Protein AF-A0AAJ3TT24-F1 (afdb_monomer_lite)

pLDDT: mean 75.87, std 17.14, range [38.72, 98.44]

Organism: NCBI:txid220927

Structure (mmCIF, N/CA/C/O backbone):
data_AF-A0AAJ3TT24-F1
#
_entry.id   AF-A0AAJ3TT24-F1
#
loop_
_atom_site.group_PDB
_atom_site.id
_atom_site.type_symbol
_atom_site.label_atom_id
_atom_site.label_alt_id
_atom_site.label_comp_id
_atom_site.label_asym_id
_atom_site.label_entity_id
_atom_site.label_seq_id
_atom_site.pdbx_PDB_ins_code
_atom_site.Cartn_x
_atom_site.Cartn_y
_atom_site.Cartn_z
_atom_site.occupancy
_atom_site.B_iso_or_equiv
_atom_site.auth_seq_id
_atom_site.auth_comp_id
_atom_site.auth_asym_id
_atom_site.auth_atom_id
_atom_site.pdbx_PDB_model_num
ATOM 1 N N . MET A 1 1 ? 5.727 -6.189 -6.297 1.00 57.72 1 MET A N 1
ATOM 2 C CA . MET A 1 1 ? 7.022 -5.491 -6.092 1.00 57.72 1 MET A CA 1
ATOM 3 C C . MET A 1 1 ? 8.230 -6.391 -6.340 1.00 57.72 1 MET A C 1
ATOM 5 O O . MET A 1 1 ? 9.234 -5.878 -6.823 1.00 57.72 1 MET A O 1
ATOM 9 N N . GLN A 1 2 ? 8.151 -7.704 -6.067 1.00 58.81 2 GLN A N 1
ATOM 10 C CA . GLN A 1 2 ? 9.205 -8.654 -6.465 1.00 58.81 2 GLN A CA 1
ATOM 11 C C . GLN A 1 2 ? 9.523 -8.594 -7.970 1.00 58.81 2 GLN A C 1
ATOM 13 O O . GLN A 1 2 ? 10.692 -8.667 -8.323 1.00 58.81 2 GLN A O 1
ATOM 18 N N . ASP A 1 3 ? 8.531 -8.325 -8.825 1.00 73.94 3 ASP A N 1
ATOM 19 C CA . ASP A 1 3 ? 8.736 -8.236 -10.280 1.00 73.94 3 ASP A CA 1
ATOM 20 C C . ASP A 1 3 ? 9.673 -7.097 -10.722 1.00 73.94 3 ASP A C 1
ATOM 22 O O . ASP A 1 3 ? 10.490 -7.291 -11.617 1.00 73.94 3 ASP A O 1
ATOM 26 N N . ALA A 1 4 ? 9.610 -5.925 -10.079 1.00 82.25 4 ALA A N 1
ATOM 27 C CA . ALA A 1 4 ? 10.450 -4.769 -10.416 1.00 82.25 4 ALA A CA 1
ATOM 28 C C . ALA A 1 4 ? 11.926 -5.022 -10.080 1.00 82.25 4 ALA A C 1
ATOM 30 O O . ALA A 1 4 ? 12.811 -4.896 -10.928 1.00 82.25 4 ALA A O 1
ATOM 31 N N . ASN A 1 5 ? 12.156 -5.465 -8.843 1.00 83.88 5 ASN A N 1
ATOM 32 C CA . ASN A 1 5 ? 13.481 -5.782 -8.327 1.00 83.88 5 ASN A CA 1
ATOM 33 C C . ASN A 1 5 ? 14.116 -6.953 -9.082 1.00 83.88 5 ASN A C 1
ATOM 35 O O . ASN A 1 5 ? 15.303 -6.905 -9.403 1.00 83.88 5 ASN A O 1
ATOM 39 N N . ALA A 1 6 ? 13.325 -7.976 -9.422 1.00 83.62 6 ALA A N 1
ATOM 40 C CA . ALA A 1 6 ? 13.778 -9.090 -10.251 1.00 83.62 6 ALA A CA 1
ATOM 41 C C . ALA A 1 6 ? 14.118 -8.655 -11.689 1.00 83.62 6 ALA A C 1
ATOM 43 O O . ALA A 1 6 ? 15.049 -9.192 -12.284 1.00 83.62 6 ALA A O 1
ATOM 44 N N . ALA A 1 7 ? 13.422 -7.652 -12.236 1.00 84.62 7 ALA A N 1
ATOM 45 C CA . ALA A 1 7 ? 13.696 -7.087 -13.561 1.00 84.62 7 ALA A CA 1
ATOM 46 C C . ALA A 1 7 ? 14.908 -6.124 -13.603 1.00 84.62 7 ALA A C 1
ATOM 48 O O . ALA A 1 7 ? 15.277 -5.624 -14.678 1.00 84.62 7 ALA A O 1
ATOM 49 N N . GLY A 1 8 ? 15.551 -5.896 -12.453 1.00 90.25 8 GLY A N 1
ATOM 50 C CA . GLY A 1 8 ? 16.724 -5.036 -12.312 1.00 90.25 8 GLY A CA 1
ATOM 51 C C . GLY A 1 8 ? 16.393 -3.564 -12.081 1.00 90.25 8 GLY A C 1
ATOM 52 O O . GLY A 1 8 ? 17.237 -2.720 -12.364 1.00 90.25 8 GLY A O 1
ATOM 53 N N . PHE A 1 9 ? 15.190 -3.262 -11.593 1.00 92.25 9 PHE A N 1
ATOM 54 C CA . PHE A 1 9 ? 14.805 -1.916 -11.195 1.00 92.25 9 PHE A CA 1
ATOM 55 C C . PHE A 1 9 ? 14.727 -1.784 -9.675 1.00 92.25 9 PHE A C 1
ATOM 57 O O . PHE A 1 9 ? 14.212 -2.672 -8.997 1.00 92.25 9 PHE A O 1
ATOM 64 N N . ASP A 1 10 ? 15.190 -0.654 -9.158 1.00 91.38 10 ASP A N 1
ATOM 65 C CA . ASP A 1 10 ? 14.996 -0.243 -7.772 1.00 91.38 10 ASP A CA 1
ATOM 66 C C . ASP A 1 10 ? 13.740 0.628 -7.673 1.00 91.38 10 ASP A C 1
ATOM 68 O O . ASP A 1 10 ? 13.444 1.401 -8.583 1.00 91.38 10 ASP A O 1
ATOM 72 N N . VAL A 1 11 ? 12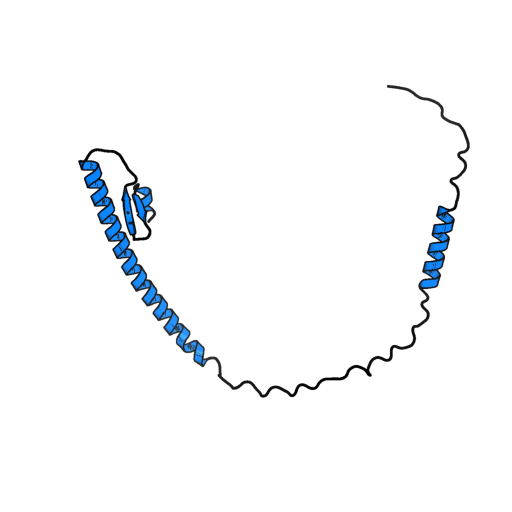.970 0.469 -6.597 1.00 91.12 11 VAL A N 1
ATOM 73 C CA . VAL A 1 11 ? 11.739 1.234 -6.351 1.00 91.12 11 VAL A CA 1
ATOM 74 C C . VAL A 1 11 ? 11.933 2.043 -5.081 1.00 91.12 11 VAL A C 1
ATOM 76 O O . VAL A 1 11 ? 12.293 1.466 -4.056 1.00 91.12 11 VAL A O 1
ATOM 79 N N . ASP A 1 12 ? 11.689 3.344 -5.160 1.00 90.56 12 ASP A N 1
ATOM 80 C CA . ASP A 1 12 ? 11.799 4.259 -4.027 1.00 90.56 12 ASP A CA 1
ATOM 81 C C . ASP A 1 12 ? 10.451 4.421 -3.302 1.00 90.56 12 ASP A C 1
ATOM 83 O O . ASP A 1 12 ? 9.396 3.967 -3.761 1.00 90.56 12 ASP A O 1
ATOM 87 N N . GLU A 1 13 ? 10.483 5.053 -2.137 1.00 87.56 13 GLU A N 1
ATOM 88 C CA . GLU A 1 13 ? 9.352 5.211 -1.216 1.00 87.56 13 GLU A CA 1
ATOM 89 C C . GLU A 1 13 ? 8.215 6.047 -1.817 1.00 87.56 13 GLU A C 1
ATOM 91 O O . GLU A 1 13 ? 7.039 5.834 -1.513 1.00 87.56 13 GLU A O 1
ATOM 96 N N . ASP A 1 14 ? 8.553 6.964 -2.723 1.00 86.88 14 ASP A N 1
ATOM 97 C CA . ASP A 1 14 ? 7.605 7.773 -3.492 1.00 86.88 14 ASP A CA 1
ATOM 98 C C . ASP A 1 14 ? 6.976 7.008 -4.681 1.00 86.88 14 ASP A C 1
ATOM 100 O O . ASP A 1 14 ? 6.162 7.553 -5.439 1.00 86.88 14 ASP A O 1
ATOM 104 N N . GLY A 1 15 ? 7.343 5.734 -4.855 1.00 85.44 15 GLY A N 1
ATOM 105 C CA . GLY A 1 15 ? 6.899 4.871 -5.943 1.00 85.44 15 GLY A CA 1
ATOM 106 C C . GLY A 1 15 ? 7.569 5.173 -7.283 1.00 85.44 15 GLY A C 1
ATOM 107 O O . GLY A 1 15 ? 7.062 4.735 -8.321 1.00 85.44 15 GLY A O 1
ATOM 108 N N . SER A 1 16 ? 8.661 5.943 -7.292 1.00 87.94 16 SER A N 1
ATOM 109 C CA . SER A 1 16 ? 9.524 6.074 -8.464 1.00 87.94 16 SER A CA 1
ATOM 110 C C . SER A 1 16 ? 10.344 4.802 -8.687 1.00 87.94 16 SER A C 1
ATOM 112 O O . SER A 1 16 ? 10.604 4.029 -7.765 1.00 87.94 16 SER A O 1
ATOM 114 N N . VAL A 1 17 ? 10.700 4.548 -9.947 1.00 90.94 17 VAL A N 1
ATOM 115 C CA . VAL A 1 17 ? 11.418 3.341 -10.362 1.00 90.94 17 VAL A CA 1
ATOM 116 C C . VAL A 1 17 ? 12.681 3.736 -11.121 1.00 90.94 17 VAL A C 1
ATOM 118 O O . VAL A 1 17 ? 12.616 4.473 -12.106 1.00 90.94 17 VAL A O 1
ATOM 121 N N . PHE A 1 18 ? 13.823 3.206 -10.695 1.00 88.62 18 PHE A N 1
ATOM 122 C CA . PHE A 1 18 ? 15.141 3.476 -11.264 1.00 88.62 18 PHE A CA 1
ATOM 123 C C . PHE A 1 18 ? 15.733 2.208 -11.880 1.00 88.62 18 PHE A C 1
ATOM 125 O O . PHE A 1 18 ? 15.669 1.138 -11.284 1.00 88.62 18 PHE A O 1
ATOM 132 N N . ASP A 1 19 ? 16.316 2.303 -13.079 1.00 89.12 19 ASP A N 1
ATOM 133 C CA . ASP A 1 19 ? 17.077 1.180 -13.649 1.00 89.12 19 ASP A CA 1
ATOM 134 C C . ASP A 1 19 ? 18.420 1.062 -12.926 1.00 89.12 19 ASP A C 1
ATOM 136 O O . ASP A 1 19 ? 19.191 2.022 -12.874 1.00 89.12 19 ASP A O 1
ATOM 140 N N . ARG A 1 20 ? 18.717 -0.128 -12.398 1.00 88.56 20 ARG A N 1
ATOM 141 C CA . ARG A 1 20 ? 20.002 -0.424 -11.754 1.00 88.56 20 ARG A CA 1
ATOM 142 C C . ARG A 1 20 ? 21.127 -0.588 -12.781 1.00 88.56 20 ARG A C 1
ATOM 144 O O . ARG A 1 20 ? 22.308 -0.544 -12.434 1.00 88.56 20 ARG A O 1
ATOM 151 N N . SER A 1 21 ? 20.790 -0.809 -14.053 1.00 83.38 21 SER A N 1
ATOM 152 C CA . SER A 1 21 ? 21.773 -0.927 -15.127 1.00 83.38 21 SER A CA 1
ATOM 153 C C . SER A 1 21 ? 22.371 0.432 -15.500 1.00 83.38 21 SER A C 1
ATOM 155 O O . SER A 1 21 ? 21.663 1.363 -15.871 1.00 83.38 21 SER A O 1
ATOM 157 N N . SER A 1 22 ? 23.702 0.534 -15.473 1.00 73.00 22 SER A N 1
ATOM 158 C CA . SER A 1 22 ? 24.450 1.737 -15.874 1.00 73.00 22 SER A CA 1
ATOM 159 C C . SER A 1 22 ? 25.036 1.664 -17.296 1.00 73.00 22 SER A C 1
ATOM 161 O O . SER A 1 22 ? 25.692 2.605 -17.748 1.00 73.00 22 SER A O 1
ATOM 163 N N . GLY A 1 23 ? 24.810 0.561 -18.021 1.00 79.81 23 GLY A N 1
ATOM 164 C CA . GLY A 1 23 ? 25.440 0.265 -19.314 1.00 79.81 23 GLY A CA 1
ATOM 165 C C . GLY A 1 23 ? 24.485 0.239 -20.514 1.00 79.81 23 GLY A C 1
ATOM 166 O O . GLY A 1 23 ? 23.298 0.530 -20.411 1.00 79.81 23 GLY A O 1
ATOM 167 N N . GLY A 1 24 ? 25.019 -0.133 -21.680 1.00 86.94 24 GLY A N 1
ATOM 168 C CA . GLY A 1 24 ? 24.242 -0.351 -22.906 1.00 86.94 24 GLY A CA 1
ATOM 169 C C . GLY A 1 24 ? 24.176 0.842 -23.865 1.00 86.94 24 GLY A C 1
ATOM 170 O O . GLY A 1 24 ? 24.648 1.948 -23.590 1.00 86.94 24 GLY A O 1
ATOM 171 N N . SER A 1 25 ? 23.601 0.585 -25.039 1.00 90.94 25 SER A N 1
ATOM 172 C CA . SER A 1 25 ? 23.378 1.586 -26.086 1.00 90.94 25 SER A CA 1
ATOM 173 C C . SER A 1 25 ? 22.305 2.607 -25.691 1.00 90.94 25 SER A C 1
ATOM 175 O O . SER A 1 25 ? 21.472 2.365 -24.815 1.00 90.94 25 SER A O 1
ATOM 177 N N . ALA A 1 26 ? 22.272 3.751 -26.383 1.00 89.44 26 ALA A N 1
ATOM 178 C CA . ALA A 1 26 ? 21.250 4.776 -26.161 1.00 89.44 26 ALA A CA 1
ATOM 179 C C . ALA A 1 26 ? 19.818 4.235 -26.345 1.00 89.44 26 ALA A C 1
ATOM 181 O O . ALA A 1 26 ? 18.936 4.562 -25.553 1.00 89.44 26 ALA A O 1
ATOM 182 N N . ALA A 1 27 ? 19.605 3.361 -27.335 1.00 91.81 27 ALA A N 1
ATOM 183 C CA . ALA A 1 27 ? 18.310 2.730 -27.581 1.00 91.81 27 ALA A CA 1
ATOM 184 C C . ALA A 1 27 ? 17.887 1.806 -26.427 1.00 91.81 27 ALA A C 1
ATOM 186 O O . ALA A 1 27 ? 16.739 1.850 -25.989 1.00 91.81 27 ALA A O 1
ATOM 187 N N . GLN A 1 28 ? 18.820 1.016 -25.884 1.00 91.62 28 GLN A N 1
ATOM 188 C CA . GLN A 1 28 ? 18.548 0.158 -24.728 1.00 91.62 28 GLN A CA 1
ATOM 189 C C . GLN A 1 28 ? 18.193 0.984 -23.489 1.00 91.62 28 GLN A C 1
ATOM 191 O O . GLN A 1 28 ? 17.209 0.678 -22.822 1.00 91.62 28 GLN A O 1
ATOM 196 N N . ARG A 1 29 ? 18.924 2.074 -23.221 1.00 89.31 29 ARG A N 1
ATOM 197 C CA . ARG A 1 29 ? 18.602 2.974 -22.101 1.00 89.31 29 ARG A CA 1
ATOM 198 C C . ARG A 1 29 ? 17.228 3.627 -22.252 1.00 89.31 29 ARG A C 1
ATOM 200 O O . ARG A 1 29 ? 16.482 3.695 -21.281 1.00 89.31 29 ARG A O 1
ATOM 207 N N . ALA A 1 30 ? 16.863 4.060 -23.460 1.00 91.19 30 ALA A N 1
ATOM 208 C CA . ALA A 1 30 ? 15.536 4.615 -23.726 1.00 91.19 30 ALA A CA 1
ATOM 209 C C . ALA A 1 30 ? 14.422 3.581 -23.482 1.00 91.19 30 ALA A C 1
ATOM 211 O O . ALA A 1 30 ? 13.425 3.892 -22.832 1.00 91.19 30 ALA A O 1
ATOM 212 N N . ALA A 1 31 ? 14.617 2.337 -23.931 1.00 91.75 31 ALA A N 1
ATOM 213 C CA . ALA A 1 31 ? 13.663 1.256 -23.695 1.00 91.75 31 ALA A CA 1
ATOM 214 C C . ALA A 1 31 ? 13.506 0.934 -22.199 1.00 91.75 31 ALA A C 1
ATOM 216 O O . ALA A 1 31 ? 12.388 0.752 -21.721 1.00 91.75 31 ALA A O 1
ATOM 217 N N . ARG A 1 32 ? 14.609 0.903 -21.442 1.00 92.19 32 ARG A N 1
ATOM 218 C CA . ARG A 1 32 ? 14.575 0.648 -19.994 1.00 92.19 32 ARG A CA 1
ATOM 219 C C . ARG A 1 32 ? 13.914 1.779 -19.218 1.00 92.19 32 ARG A C 1
ATOM 221 O O . ARG A 1 32 ? 13.135 1.509 -18.310 1.00 92.19 32 ARG A O 1
ATOM 228 N N . ARG A 1 33 ? 14.130 3.031 -19.627 1.00 91.50 33 ARG A N 1
ATOM 229 C CA . ARG A 1 33 ? 13.413 4.180 -19.064 1.00 91.50 33 ARG A CA 1
ATOM 230 C C . ARG A 1 33 ? 11.903 4.070 -19.281 1.00 91.50 33 ARG A C 1
ATOM 232 O O . ARG A 1 33 ? 11.152 4.244 -18.329 1.00 91.50 33 ARG A O 1
ATOM 239 N N . ALA A 1 34 ? 11.462 3.713 -20.488 1.00 92.88 34 ALA A N 1
ATOM 240 C CA . ALA A 1 34 ? 10.039 3.514 -20.763 1.00 92.88 34 ALA A CA 1
ATOM 241 C C . ALA A 1 34 ? 9.429 2.390 -19.898 1.00 92.88 34 ALA A C 1
ATOM 243 O O . ALA A 1 34 ? 8.305 2.518 -19.418 1.00 92.88 34 ALA A O 1
ATOM 244 N N . GLN A 1 35 ? 10.180 1.309 -19.648 1.00 93.12 35 GLN A N 1
ATOM 245 C CA . GLN A 1 35 ? 9.757 0.241 -18.730 1.00 93.12 35 GLN A CA 1
ATOM 246 C C . GLN A 1 35 ? 9.620 0.742 -17.286 1.00 93.12 35 GLN A C 1
ATOM 248 O O . GLN A 1 35 ? 8.617 0.450 -16.637 1.00 93.12 35 GLN A O 1
ATOM 253 N N . ALA A 1 36 ? 10.592 1.514 -16.794 1.00 92.31 36 ALA A N 1
ATOM 254 C CA . ALA A 1 36 ? 10.547 2.093 -15.453 1.00 92.31 36 ALA A CA 1
ATOM 255 C C . ALA A 1 36 ? 9.356 3.051 -15.277 1.00 92.31 36 ALA A C 1
ATOM 257 O O . ALA A 1 36 ? 8.656 2.996 -14.265 1.00 92.31 36 ALA A O 1
ATOM 258 N N . GLU A 1 37 ? 9.079 3.890 -16.277 1.00 92.44 37 GLU A N 1
ATOM 259 C CA . GLU A 1 37 ? 7.937 4.812 -16.276 1.00 92.44 37 GLU A CA 1
ATOM 260 C C . GLU A 1 37 ? 6.599 4.054 -16.256 1.00 92.44 37 GLU A C 1
ATOM 262 O O . GLU A 1 37 ? 5.720 4.373 -15.453 1.00 92.44 37 GLU A O 1
ATOM 267 N N . ALA A 1 38 ? 6.463 2.999 -17.068 1.00 93.19 38 ALA A N 1
ATOM 268 C CA . ALA A 1 38 ? 5.270 2.153 -17.077 1.00 93.19 38 ALA A CA 1
ATOM 269 C C . ALA A 1 38 ? 5.047 1.450 -15.727 1.00 93.19 38 ALA A C 1
ATOM 271 O O . ALA A 1 38 ? 3.930 1.425 -15.209 1.00 93.19 38 ALA A O 1
ATOM 272 N N . LEU A 1 39 ? 6.116 0.922 -15.128 1.00 92.62 39 LEU A N 1
ATOM 273 C CA . LEU A 1 39 ? 6.056 0.277 -13.820 1.00 92.62 39 LEU A CA 1
ATOM 274 C C . LEU A 1 39 ? 5.702 1.272 -12.707 1.00 92.62 39 LEU A C 1
ATOM 276 O O . LEU A 1 39 ? 4.872 0.964 -11.855 1.00 92.62 39 LEU A O 1
ATOM 280 N N . SER A 1 40 ? 6.274 2.478 -12.741 1.00 91.56 40 SER A N 1
ATOM 281 C CA . SER A 1 40 ? 5.942 3.553 -11.795 1.00 91.56 40 SER A CA 1
ATOM 282 C C . SER A 1 40 ? 4.452 3.904 -11.861 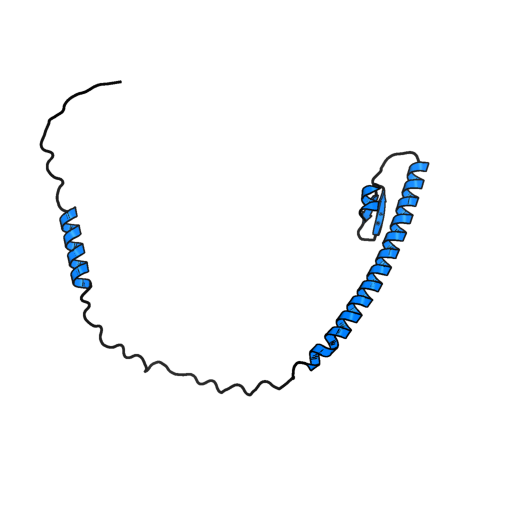1.00 91.56 40 SER A C 1
ATOM 284 O O . SER A 1 40 ? 3.796 4.069 -10.831 1.00 91.56 40 SER A O 1
ATOM 286 N N . ALA A 1 41 ? 3.889 3.988 -13.071 1.00 92.56 41 ALA A N 1
ATOM 287 C CA . ALA A 1 41 ? 2.468 4.258 -13.266 1.00 92.56 41 ALA A CA 1
ATOM 288 C C . ALA A 1 41 ? 1.579 3.138 -12.692 1.00 92.56 41 ALA A C 1
ATOM 290 O O . ALA A 1 41 ? 0.616 3.434 -11.981 1.00 92.56 41 ALA A O 1
ATOM 291 N N . ASP A 1 42 ? 1.925 1.868 -12.931 1.00 93.00 42 ASP A N 1
ATOM 292 C CA . ASP A 1 42 ? 1.198 0.722 -12.364 1.00 93.00 42 ASP A CA 1
ATOM 293 C C . ASP A 1 42 ? 1.261 0.705 -10.827 1.00 93.00 42 ASP A C 1
ATOM 295 O O . ASP A 1 42 ? 0.233 0.552 -10.163 1.00 93.00 42 ASP A O 1
ATOM 299 N N . ILE A 1 43 ? 2.443 0.943 -10.243 1.00 91.94 43 ILE A N 1
ATOM 300 C CA . ILE A 1 43 ? 2.624 1.016 -8.785 1.00 91.94 43 ILE A CA 1
ATOM 301 C C . ILE A 1 43 ? 1.724 2.101 -8.186 1.00 91.94 43 ILE A C 1
ATOM 303 O O . ILE A 1 43 ? 0.997 1.834 -7.226 1.00 91.94 43 ILE A O 1
ATOM 307 N N . ARG A 1 44 ? 1.710 3.302 -8.775 1.00 92.06 44 ARG A N 1
ATOM 308 C CA . ARG A 1 44 ? 0.858 4.408 -8.310 1.00 92.06 44 ARG A CA 1
ATOM 309 C C . ARG A 1 44 ? -0.625 4.067 -8.404 1.00 92.06 44 ARG A C 1
ATOM 311 O O . ARG A 1 44 ? -1.368 4.321 -7.458 1.00 92.06 44 ARG A O 1
ATOM 318 N N . GLN A 1 45 ? -1.062 3.446 -9.499 1.00 94.38 45 GLN A N 1
ATOM 319 C CA . GLN A 1 45 ? -2.454 3.018 -9.647 1.00 94.38 45 GLN A CA 1
ATOM 320 C C . GLN A 1 45 ? -2.850 2.010 -8.559 1.00 94.38 45 GLN A C 1
ATOM 322 O O . GLN A 1 45 ? -3.904 2.145 -7.934 1.00 94.38 45 GLN A O 1
ATOM 327 N N . ARG A 1 46 ? -1.999 1.012 -8.298 1.00 94.12 46 ARG A N 1
ATOM 328 C CA . ARG A 1 46 ? -2.237 0.013 -7.246 1.00 94.12 46 ARG A CA 1
ATOM 329 C C . ARG A 1 46 ? -2.255 0.635 -5.855 1.00 94.12 46 ARG A C 1
ATOM 331 O O . ARG A 1 46 ? -3.082 0.240 -5.039 1.00 94.12 46 ARG A O 1
ATOM 338 N N . ALA A 1 47 ? -1.402 1.623 -5.592 1.00 94.31 47 ALA A N 1
ATOM 339 C CA . ALA A 1 47 ? -1.406 2.351 -4.328 1.00 94.31 47 ALA A CA 1
ATOM 340 C C . ALA A 1 47 ? -2.747 3.074 -4.096 1.00 94.31 47 ALA A C 1
ATOM 342 O O . ALA A 1 47 ? -3.324 2.963 -3.017 1.00 94.31 47 ALA A O 1
ATOM 343 N N . VAL A 1 48 ? -3.306 3.726 -5.122 1.00 95.69 48 VAL A N 1
ATOM 344 C CA . VAL A 1 48 ? -4.635 4.367 -5.036 1.00 95.69 48 VAL A CA 1
ATOM 345 C C . VAL A 1 48 ? -5.743 3.346 -4.755 1.00 95.69 48 VAL A C 1
ATOM 347 O O . VAL A 1 48 ? -6.624 3.587 -3.922 1.00 95.69 48 VAL A O 1
ATOM 350 N N . GLN A 1 49 ? -5.700 2.189 -5.421 1.00 96.25 49 GLN A N 1
ATOM 351 C CA . GLN A 1 49 ? -6.651 1.101 -5.176 1.00 96.25 49 GLN A CA 1
ATOM 352 C C . GLN A 1 49 ? -6.544 0.573 -3.740 1.00 96.25 49 GLN A C 1
ATOM 354 O O . GLN A 1 49 ? -7.566 0.346 -3.094 1.00 96.25 49 GLN A O 1
ATOM 359 N N . LEU A 1 50 ? -5.320 0.427 -3.225 1.00 96.94 50 LEU A N 1
ATOM 360 C CA . LEU A 1 50 ? -5.066 -0.038 -1.865 1.00 96.94 50 LEU A CA 1
ATOM 361 C C . LEU A 1 50 ? -5.613 0.934 -0.817 1.00 96.94 50 LEU A C 1
ATOM 363 O O . LEU A 1 50 ? -6.299 0.493 0.097 1.00 96.94 50 LEU A O 1
ATOM 367 N N . VAL A 1 51 ? -5.379 2.240 -0.974 1.00 97.31 51 VAL A N 1
ATOM 368 C CA . VAL A 1 51 ? -5.925 3.266 -0.064 1.00 97.31 51 VAL A CA 1
ATOM 369 C C . VAL A 1 51 ? -7.454 3.231 -0.054 1.00 97.31 51 VAL A C 1
ATOM 371 O O . VAL A 1 51 ? -8.079 3.300 1.001 1.00 97.31 51 VAL A O 1
ATOM 374 N N . SER A 1 52 ? -8.069 3.078 -1.226 1.00 96.75 52 SER A N 1
ATOM 375 C CA . SER A 1 52 ? -9.529 2.996 -1.339 1.00 96.75 52 SER A CA 1
ATOM 376 C C . SER A 1 52 ? -10.083 1.740 -0.652 1.00 96.75 52 SER A C 1
ATOM 378 O O . SER A 1 52 ? -11.113 1.791 0.025 1.00 96.75 52 SER A O 1
ATOM 380 N N . LEU A 1 53 ? -9.396 0.604 -0.806 1.00 98.44 53 LEU A N 1
ATOM 381 C CA . LEU A 1 53 ? -9.749 -0.644 -0.134 1.00 98.44 53 LEU A CA 1
ATOM 382 C C . LEU A 1 53 ? -9.589 -0.528 1.387 1.00 98.44 53 LEU A C 1
ATOM 384 O O . LEU A 1 53 ? -10.482 -0.954 2.118 1.00 98.44 53 LEU A O 1
ATOM 388 N N . ASP A 1 54 ? -8.496 0.074 1.853 1.00 98.25 54 ASP A N 1
ATOM 389 C CA . ASP A 1 54 ? -8.217 0.303 3.272 1.00 98.25 54 ASP A CA 1
ATOM 390 C C . ASP A 1 54 ? -9.331 1.121 3.937 1.00 98.25 54 ASP A C 1
ATOM 392 O O . ASP A 1 54 ? -9.926 0.684 4.922 1.00 98.25 54 ASP A O 1
ATOM 396 N N . GLN A 1 55 ? -9.733 2.234 3.316 1.00 98.25 55 GLN A N 1
ATOM 397 C CA . GLN A 1 55 ? -10.850 3.055 3.792 1.00 98.25 55 GLN A CA 1
ATOM 398 C C . GLN A 1 55 ? -12.163 2.266 3.873 1.00 98.25 55 GLN A C 1
ATOM 400 O O . GLN A 1 55 ? -12.922 2.403 4.837 1.00 98.25 55 GLN A O 1
ATOM 405 N N . GLN A 1 56 ? -12.438 1.411 2.884 1.00 98.00 56 GLN A N 1
ATOM 406 C CA . GLN A 1 56 ? -13.635 0.574 2.897 1.00 98.00 56 GLN A CA 1
ATOM 407 C C . GLN A 1 56 ? -13.606 -0.439 4.051 1.00 98.00 56 GLN A C 1
ATOM 409 O O . GLN A 1 56 ? -14.626 -0.650 4.715 1.00 98.00 56 GLN A O 1
ATOM 414 N N . VAL A 1 57 ? -12.460 -1.079 4.290 1.00 98.38 57 VAL A N 1
ATOM 415 C CA . VAL A 1 57 ? -12.285 -2.034 5.392 1.00 98.38 57 VAL A CA 1
ATOM 416 C C . VAL A 1 57 ? -12.418 -1.322 6.736 1.00 98.38 57 VAL A C 1
ATOM 418 O O . VAL A 1 57 ? -13.189 -1.778 7.582 1.00 98.38 57 VAL A O 1
ATOM 421 N N . ALA A 1 58 ? -11.763 -0.173 6.910 1.00 97.56 58 ALA A N 1
ATOM 422 C CA . ALA A 1 58 ? -11.867 0.644 8.115 1.00 97.56 58 ALA A CA 1
ATOM 423 C C . ALA A 1 58 ? -13.322 1.045 8.409 1.00 97.56 58 ALA A C 1
ATOM 425 O O . ALA A 1 58 ? -13.789 0.892 9.538 1.00 97.56 58 ALA A O 1
ATOM 426 N N . GLY A 1 59 ? -14.076 1.471 7.389 1.00 96.81 59 GLY A N 1
ATOM 427 C CA . GLY A 1 59 ? -15.496 1.801 7.526 1.00 96.81 59 GLY A CA 1
ATOM 428 C C . GLY A 1 59 ? -16.353 0.610 7.968 1.00 96.81 59 GLY A C 1
ATOM 429 O O . GLY A 1 59 ? -17.187 0.745 8.863 1.00 96.81 59 GLY A O 1
ATOM 430 N N . LYS A 1 60 ? -16.118 -0.579 7.397 1.00 96.38 60 LYS A N 1
ATOM 431 C CA . LYS A 1 60 ? -16.816 -1.817 7.793 1.00 96.38 60 LYS A CA 1
ATOM 432 C C . LYS A 1 60 ? -16.525 -2.197 9.246 1.00 96.38 60 LYS A C 1
ATOM 434 O O . LYS A 1 60 ? -17.450 -2.545 9.976 1.00 96.38 60 LYS A O 1
ATOM 439 N N . VAL A 1 61 ? -15.264 -2.108 9.673 1.00 95.69 61 VAL A N 1
ATOM 440 C CA . VAL A 1 61 ? -14.861 -2.389 11.061 1.00 95.69 61 VAL A CA 1
ATOM 441 C C . VAL A 1 61 ? -15.495 -1.384 12.021 1.00 95.69 61 VAL A C 1
ATOM 443 O O . VAL A 1 61 ? -16.084 -1.788 13.022 1.00 95.69 61 VAL A O 1
ATOM 446 N N . ALA A 1 62 ? -15.443 -0.090 11.698 1.00 93.06 62 ALA A N 1
ATOM 447 C CA . ALA A 1 62 ? -16.066 0.952 12.509 1.00 93.06 62 ALA A CA 1
ATOM 448 C C . ALA A 1 62 ? -17.579 0.725 12.663 1.00 93.06 62 ALA A C 1
ATOM 450 O O . ALA A 1 62 ? -18.099 0.802 13.774 1.00 93.06 62 ALA A O 1
ATOM 451 N N . ALA A 1 63 ? -18.273 0.372 11.576 1.00 91.44 63 ALA A N 1
ATOM 452 C CA . ALA A 1 63 ? -19.698 0.052 11.611 1.00 91.44 63 ALA A CA 1
ATOM 453 C C . ALA A 1 63 ? -20.002 -1.185 12.473 1.00 91.44 63 ALA A C 1
ATOM 455 O O . ALA A 1 63 ? -20.949 -1.165 13.256 1.00 91.44 63 ALA A O 1
ATOM 456 N N . ALA A 1 64 ? -19.188 -2.240 12.375 1.00 91.81 64 ALA A N 1
ATOM 457 C CA . ALA A 1 64 ? -19.357 -3.448 13.182 1.00 91.81 64 ALA A CA 1
ATOM 458 C C . ALA A 1 64 ? -19.164 -3.182 14.686 1.00 91.81 64 ALA A C 1
ATOM 460 O O . ALA A 1 64 ? -19.873 -3.748 15.515 1.00 91.81 64 ALA A O 1
ATOM 461 N N . VAL A 1 65 ? -18.223 -2.303 15.043 1.00 89.31 65 VAL A N 1
ATOM 462 C CA . VAL A 1 65 ? -17.900 -1.974 16.441 1.00 89.31 65 VAL A CA 1
ATOM 463 C C . VAL A 1 65 ? -18.828 -0.901 17.024 1.00 89.31 65 VAL A C 1
ATOM 465 O O . VAL A 1 65 ? -18.961 -0.823 18.244 1.00 89.31 65 VAL A O 1
ATOM 468 N N . ALA A 1 66 ? -19.522 -0.113 16.196 1.00 85.56 66 ALA A N 1
ATOM 469 C CA . ALA A 1 66 ? -20.405 0.964 16.653 1.00 85.56 66 ALA A CA 1
ATOM 470 C C . ALA A 1 66 ? -21.454 0.496 17.682 1.00 85.56 66 ALA A C 1
ATOM 472 O O . ALA A 1 66 ? -21.734 1.216 18.636 1.00 85.56 66 ALA A O 1
ATOM 473 N N . GLY A 1 67 ? -21.966 -0.732 17.542 1.00 74.75 67 GLY A N 1
ATOM 474 C CA . GLY A 1 67 ? -22.948 -1.311 18.466 1.00 74.75 67 GLY A CA 1
ATOM 475 C C . GLY A 1 67 ? -22.382 -1.825 19.797 1.00 74.75 67 GLY A C 1
ATOM 476 O O . GLY A 1 67 ? -23.153 -2.127 20.700 1.00 74.75 67 GLY A O 1
ATOM 477 N N . ILE A 1 68 ? -21.056 -1.924 19.965 1.00 80.19 68 ILE A N 1
ATOM 478 C CA . ILE A 1 68 ? -20.445 -2.434 21.209 1.00 80.19 68 ILE A CA 1
ATOM 479 C C . ILE A 1 68 ? -20.581 -1.422 22.356 1.00 80.19 68 ILE A C 1
ATOM 481 O O . ILE A 1 68 ? -20.629 -1.810 23.523 1.00 80.19 68 ILE A O 1
ATOM 485 N N . ARG A 1 69 ? -20.668 -0.124 22.043 1.00 65.56 69 ARG A N 1
ATOM 486 C CA . ARG A 1 69 ? -20.738 0.939 23.054 1.00 65.56 69 ARG A CA 1
ATOM 487 C C . ARG A 1 69 ? -21.981 0.833 23.939 1.00 65.56 69 ARG A C 1
ATOM 489 O O . ARG A 1 69 ? -21.878 1.084 25.137 1.00 65.56 69 ARG A O 1
ATOM 496 N N . ASP A 1 70 ? -23.109 0.424 23.370 1.00 66.56 70 ASP A N 1
ATOM 497 C CA . ASP A 1 70 ? -24.391 0.358 24.078 1.00 66.56 70 ASP A CA 1
ATOM 498 C C . ASP A 1 70 ? -24.564 -0.941 24.884 1.00 66.56 70 ASP A C 1
ATOM 500 O O . ASP A 1 70 ? -25.457 -1.044 25.723 1.00 66.56 70 ASP A O 1
ATOM 504 N N . THR A 1 71 ? -23.678 -1.924 24.686 1.00 68.19 71 THR A N 1
ATOM 505 C CA . THR A 1 71 ? -23.668 -3.192 25.434 1.00 68.19 71 THR A CA 1
ATOM 506 C C . THR A 1 71 ? -23.253 -3.006 26.896 1.00 68.19 71 THR A C 1
ATOM 508 O O . THR A 1 71 ? -23.584 -3.833 27.745 1.00 68.19 71 THR A O 1
ATOM 511 N N . PHE A 1 72 ? -22.536 -1.925 27.216 1.00 73.44 72 PHE A N 1
ATOM 512 C CA . PHE A 1 72 ? -22.077 -1.652 28.574 1.00 73.44 72 PHE A CA 1
ATOM 513 C C . PHE A 1 72 ? -22.964 -0.593 29.235 1.00 73.44 72 PHE A C 1
ATOM 515 O O . PHE A 1 72 ? -22.878 0.583 28.870 1.00 73.44 72 PHE A O 1
ATOM 522 N N . PRO A 1 73 ? -23.790 -0.960 30.232 1.00 71.38 73 PRO A N 1
ATOM 523 C CA . PRO A 1 73 ? -24.573 0.021 30.963 1.00 71.38 73 PRO A CA 1
ATOM 524 C C . PRO A 1 73 ? -23.639 1.028 31.644 1.00 71.38 73 PRO A C 1
ATOM 526 O O . PRO A 1 73 ? -22.821 0.676 32.494 1.00 71.38 73 PRO A O 1
ATOM 529 N N . GLN A 1 74 ? -23.782 2.304 31.280 1.00 68.88 74 GLN A N 1
ATOM 530 C CA . GLN A 1 74 ? -23.152 3.442 31.955 1.00 68.88 74 GLN A CA 1
ATOM 531 C C . GLN A 1 74 ? -23.890 3.716 33.276 1.00 68.88 74 GLN A C 1
ATOM 533 O O . GLN A 1 74 ? -24.469 4.783 33.472 1.00 68.88 74 GLN A O 1
ATOM 538 N N . SER A 1 75 ? -23.949 2.736 34.178 1.00 74.50 75 SER A N 1
ATOM 539 C CA . SER A 1 75 ? -24.430 3.007 35.529 1.00 74.50 75 SER A CA 1
ATOM 540 C C . SER A 1 75 ? -23.376 3.839 36.260 1.00 74.50 75 SER A C 1
ATOM 542 O O . SER A 1 75 ? -22.188 3.509 36.182 1.00 74.50 75 SER A O 1
ATOM 544 N N . PRO A 1 76 ? -23.770 4.913 36.972 1.00 78.06 76 PRO A N 1
ATOM 545 C CA . PRO A 1 76 ? -22.842 5.604 37.850 1.00 78.06 76 PRO A CA 1
ATOM 546 C C . PRO A 1 76 ? -22.225 4.582 38.815 1.00 78.06 76 PRO A C 1
ATOM 548 O O . PRO A 1 76 ? -22.934 3.676 39.273 1.00 78.06 76 PRO A O 1
ATOM 551 N N . PRO A 1 77 ? -20.915 4.684 39.106 1.00 75.94 77 PRO A N 1
ATOM 552 C CA . PRO A 1 77 ? -20.281 3.772 40.041 1.00 75.94 77 PRO A CA 1
ATOM 553 C C . PRO A 1 77 ? -2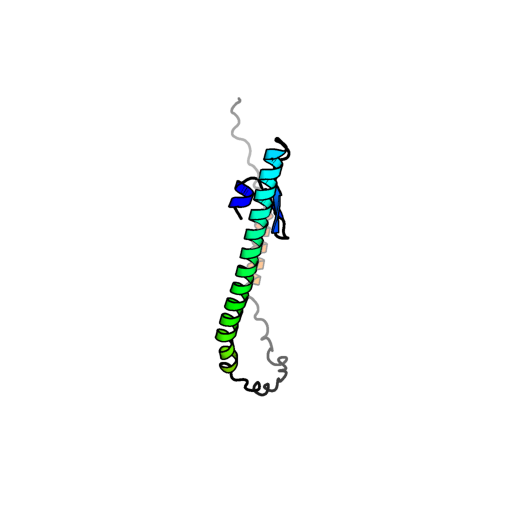1.038 3.825 41.375 1.00 75.94 77 PRO A C 1
ATOM 555 O O . PRO A 1 77 ? -21.453 4.913 41.792 1.00 75.94 77 PRO A O 1
ATOM 558 N N . PRO A 1 78 ? -21.238 2.676 42.045 1.00 79.19 78 PRO A N 1
ATOM 559 C CA . PRO A 1 78 ? -21.881 2.664 43.347 1.00 79.19 78 PRO A CA 1
ATOM 560 C C . PRO A 1 78 ? -21.126 3.593 44.314 1.00 79.19 78 PRO A C 1
ATOM 562 O O . PRO A 1 78 ? -19.905 3.759 44.176 1.00 79.19 78 PRO A O 1
ATOM 565 N N . PRO A 1 79 ? -21.822 4.204 45.292 1.00 81.75 79 PRO A N 1
ATOM 566 C CA . PRO A 1 79 ? -21.179 5.004 46.325 1.00 81.75 79 PRO A CA 1
ATOM 567 C C . PRO A 1 79 ? -20.022 4.221 46.943 1.00 81.75 79 PRO A C 1
ATOM 569 O O . PRO A 1 79 ? -20.176 3.051 47.300 1.00 81.75 79 PRO A O 1
ATOM 572 N N . ARG A 1 80 ? -18.850 4.855 47.048 1.00 80.50 80 ARG A N 1
ATOM 573 C CA . ARG A 1 80 ? -17.695 4.210 47.678 1.00 80.50 80 ARG A CA 1
ATOM 574 C C . ARG A 1 80 ? -18.057 3.909 49.136 1.00 80.50 80 ARG A C 1
ATOM 576 O O . ARG A 1 80 ? -18.566 4.809 49.808 1.00 80.50 80 ARG A O 1
ATOM 583 N N . PRO A 1 81 ? -17.809 2.687 49.633 1.00 81.44 81 PRO A N 1
ATOM 584 C CA . PRO A 1 81 ? -18.021 2.397 51.039 1.00 81.44 81 PRO A CA 1
ATOM 585 C C . PRO A 1 81 ? -17.120 3.303 51.893 1.00 81.44 81 PRO A C 1
ATOM 587 O O . PRO A 1 81 ? -15.994 3.610 51.483 1.00 81.44 81 PRO A O 1
ATOM 590 N N . PRO A 1 82 ? -17.592 3.746 53.068 1.00 80.75 82 PRO A N 1
ATOM 591 C CA . PRO A 1 82 ? -16.778 4.530 53.984 1.00 80.75 82 PRO A CA 1
ATOM 592 C C . PRO A 1 82 ? -15.554 3.714 54.426 1.00 80.75 82 PRO A C 1
ATOM 594 O O . PRO A 1 82 ? -15.685 2.623 54.985 1.00 80.75 82 PRO A O 1
ATOM 597 N N . ILE A 1 83 ? -14.357 4.243 54.157 1.00 78.19 83 ILE A N 1
ATOM 598 C CA . ILE A 1 83 ? -13.100 3.662 54.633 1.00 78.19 83 ILE A CA 1
ATOM 599 C C . ILE A 1 83 ? -12.919 4.069 56.092 1.00 78.19 83 ILE A C 1
ATOM 601 O O . ILE A 1 83 ? -12.871 5.255 56.409 1.00 78.19 83 ILE A O 1
ATOM 605 N N . HIS A 1 84 ? -12.794 3.075 56.965 1.00 78.69 84 HIS A N 1
ATOM 606 C CA . HIS A 1 84 ? -12.467 3.265 58.372 1.00 78.69 84 HIS A CA 1
ATOM 607 C C . HIS A 1 84 ? -11.031 2.789 58.599 1.00 78.69 84 HIS A C 1
ATOM 609 O O . HIS A 1 84 ? -10.677 1.679 58.201 1.00 78.69 84 HIS A O 1
ATOM 615 N N . GLY A 1 85 ? -10.200 3.626 59.219 1.00 73.75 85 GLY A N 1
ATOM 616 C CA . GLY A 1 85 ? -8.898 3.189 59.715 1.00 73.75 85 GLY A CA 1
ATOM 617 C C . GLY A 1 85 ? -9.108 2.268 60.913 1.00 73.75 85 GLY A C 1
ATOM 618 O O . GLY A 1 85 ? -9.754 2.669 61.878 1.00 73.75 85 GLY A O 1
ATOM 619 N N . VAL A 1 86 ? -8.600 1.039 60.842 1.00 70.75 86 VAL A N 1
ATOM 620 C CA . VAL A 1 86 ? -8.599 0.113 61.980 1.00 70.75 86 VAL A CA 1
ATOM 621 C C . VAL A 1 86 ? -7.259 0.254 62.693 1.00 70.75 86 VAL A C 1
ATOM 623 O O . VAL A 1 86 ? -6.209 -0.043 62.122 1.00 70.75 86 VAL A O 1
ATOM 626 N N . ASP A 1 87 ? -7.304 0.732 63.932 1.00 70.38 87 ASP A N 1
ATOM 627 C CA . ASP A 1 87 ? -6.194 0.657 64.876 1.00 70.38 87 ASP A CA 1
ATOM 628 C C . ASP A 1 87 ? -6.043 -0.818 65.308 1.00 70.38 87 ASP A C 1
ATOM 630 O O . ASP A 1 87 ? -6.879 -1.369 66.022 1.00 70.38 87 ASP A O 1
ATOM 634 N N . ASN A 1 88 ? -4.986 -1.474 64.819 1.00 61.34 88 ASN A N 1
ATOM 635 C CA . ASN A 1 88 ? -4.626 -2.854 65.167 1.00 61.34 88 ASN A CA 1
ATOM 636 C C . ASN A 1 88 ? -3.566 -2.927 66.289 1.00 61.34 88 ASN A C 1
ATOM 638 O O . ASN A 1 88 ? -2.879 -3.940 66.414 1.00 61.34 88 ASN A O 1
ATOM 642 N N . HIS A 1 89 ? -3.382 -1.873 67.090 1.00 59.38 89 HIS A N 1
ATOM 643 C CA . HIS A 1 89 ? -2.316 -1.797 68.098 1.00 59.38 89 HIS A CA 1
ATOM 644 C C . HIS A 1 89 ? -2.636 -2.639 69.349 1.00 59.38 89 HIS A C 1
ATOM 646 O O . HIS A 1 89 ? -1.733 -2.971 70.109 1.00 59.38 89 HIS A O 1
ATOM 652 N N . THR A 1 90 ? -3.902 -3.023 69.561 1.00 57.84 90 THR A N 1
ATOM 653 C CA . THR A 1 90 ? -4.354 -3.750 70.767 1.00 57.84 90 THR A CA 1
ATOM 654 C C . THR A 1 90 ? -4.452 -5.272 70.605 1.00 57.84 90 THR A C 1
ATOM 656 O O . THR A 1 90 ? -4.691 -5.968 71.584 1.00 57.84 90 THR A O 1
ATOM 659 N N . PHE A 1 91 ? -4.297 -5.829 69.396 1.00 55.44 91 PHE A N 1
ATOM 660 C CA . PHE A 1 91 ? -4.606 -7.250 69.137 1.00 55.44 91 PHE A CA 1
ATOM 661 C C . PHE A 1 91 ? -3.431 -8.226 69.352 1.00 55.44 91 PHE A C 1
ATOM 663 O O . PHE A 1 91 ? -3.577 -9.427 69.121 1.00 55.44 91 PHE A O 1
ATOM 670 N N . LYS A 1 92 ? -2.251 -7.753 69.761 1.00 53.59 92 LYS A N 1
ATOM 671 C CA . LYS A 1 92 ? -1.063 -8.608 69.907 1.00 53.59 92 LYS A CA 1
ATOM 672 C C . LYS A 1 92 ? -0.338 -8.332 71.221 1.00 53.59 92 LYS A C 1
ATOM 674 O O . LYS A 1 92 ? 0.750 -7.774 71.232 1.00 53.59 92 LYS A O 1
ATOM 679 N N . GLU A 1 93 ? -0.939 -8.749 72.331 1.00 57.69 93 GLU A N 1
ATOM 680 C CA . GLU A 1 93 ? -0.125 -9.189 73.464 1.00 57.69 93 GLU A CA 1
ATOM 681 C C . GLU A 1 93 ? 0.474 -10.547 73.073 1.00 57.69 93 GLU A C 1
ATOM 683 O O . GLU A 1 93 ? -0.245 -11.544 72.969 1.00 57.69 93 GLU A O 1
ATOM 688 N N . ASP A 1 94 ? 1.774 -10.580 72.767 1.00 52.44 94 ASP A N 1
ATOM 689 C CA . ASP A 1 94 ? 2.482 -11.848 72.595 1.00 52.44 94 ASP A CA 1
ATOM 690 C C . ASP A 1 94 ? 2.518 -12.570 73.952 1.00 52.44 94 ASP A C 1
ATOM 692 O O . ASP A 1 94 ? 2.938 -11.976 74.952 1.00 52.44 94 ASP A O 1
ATOM 696 N N . PRO A 1 95 ? 2.092 -13.845 74.038 1.00 58.25 95 PRO A N 1
ATOM 697 C CA . PRO A 1 95 ? 2.295 -14.611 75.256 1.00 58.25 95 PRO A CA 1
ATOM 698 C C . PRO A 1 95 ? 3.797 -14.702 75.548 1.00 58.25 95 PRO A C 1
ATOM 700 O O . PRO A 1 95 ? 4.606 -14.845 74.629 1.00 58.25 95 PRO A O 1
ATOM 703 N N . ALA A 1 96 ? 4.164 -14.632 76.833 1.00 61.25 96 ALA A N 1
ATOM 704 C CA . ALA A 1 96 ? 5.558 -14.695 77.265 1.00 61.25 96 ALA A CA 1
ATOM 705 C C . ALA A 1 96 ? 6.292 -15.875 76.589 1.00 61.25 96 ALA A C 1
ATOM 707 O O . ALA A 1 96 ? 5.732 -16.978 76.517 1.00 61.25 96 ALA A O 1
ATOM 708 N N . PRO A 1 97 ? 7.522 -15.665 76.081 1.00 57.31 97 PRO A N 1
ATOM 709 C CA . PRO A 1 97 ? 8.231 -16.690 75.333 1.00 57.31 97 PRO A CA 1
ATOM 710 C C . PRO A 1 97 ? 8.416 -17.933 76.203 1.00 57.31 97 PRO A C 1
ATOM 712 O O . PRO A 1 97 ? 8.898 -17.859 77.335 1.00 57.31 97 PRO A O 1
ATOM 715 N N . ARG A 1 98 ? 8.010 -19.091 75.672 1.00 59.62 98 ARG A N 1
ATOM 716 C CA . ARG A 1 98 ? 8.294 -20.375 76.317 1.00 59.62 98 ARG A CA 1
ATOM 717 C C . ARG A 1 98 ? 9.808 -20.605 76.280 1.00 59.62 98 ARG A C 1
ATOM 719 O O . ARG A 1 98 ? 10.390 -20.393 75.217 1.00 59.62 98 ARG A O 1
ATOM 726 N N . PRO A 1 99 ? 10.438 -21.043 77.386 1.00 60.75 99 PRO A N 1
ATOM 727 C CA . PRO A 1 99 ? 11.840 -21.438 77.358 1.00 60.75 99 PRO A CA 1
ATOM 728 C C . PRO A 1 99 ? 12.007 -22.543 76.316 1.00 60.75 99 PRO A C 1
ATOM 730 O O . PRO A 1 99 ? 11.285 -23.546 76.351 1.00 60.75 99 PRO A O 1
ATOM 733 N N . ASP A 1 100 ? 12.884 -22.310 75.342 1.00 57.91 100 ASP A N 1
ATOM 734 C CA . ASP A 1 100 ? 13.089 -23.267 74.269 1.00 57.91 100 ASP A CA 1
ATOM 735 C C . ASP A 1 100 ? 13.870 -24.488 74.813 1.00 57.91 100 ASP A C 1
ATOM 737 O O . ASP A 1 100 ? 14.776 -24.339 75.638 1.00 57.91 100 ASP A O 1
ATOM 741 N N . PRO A 1 101 ? 13.504 -25.710 74.404 1.00 56.62 101 PRO A N 1
ATOM 742 C CA . PRO A 1 101 ? 14.285 -26.910 74.673 1.00 56.62 101 PRO A CA 1
ATOM 743 C C . PRO A 1 101 ? 15.313 -27.215 73.568 1.00 56.62 101 PRO A C 1
ATOM 745 O O . PRO A 1 101 ? 15.820 -28.326 73.585 1.00 56.62 101 PRO A O 1
ATOM 748 N N . ALA A 1 102 ? 15.559 -26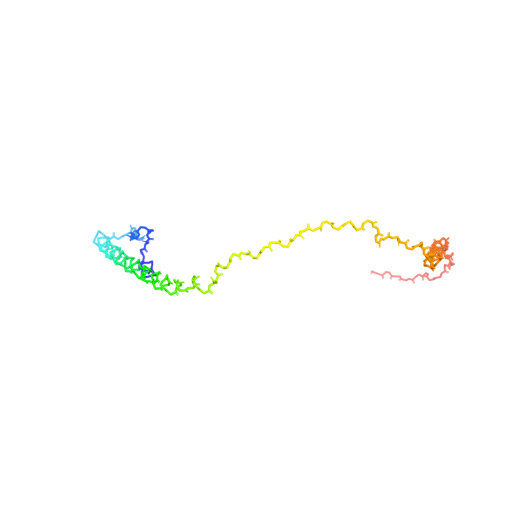.282 72.630 1.00 58.22 102 ALA A N 1
ATOM 749 C CA . ALA A 1 102 ? 16.406 -26.403 71.428 1.00 58.22 102 ALA A CA 1
ATOM 750 C C . ALA A 1 102 ? 17.809 -25.746 71.582 1.00 58.22 102 ALA A C 1
ATOM 752 O O . ALA A 1 102 ? 18.739 -25.969 70.800 1.00 58.22 102 ALA A O 1
ATOM 753 N N . GLY A 1 103 ? 17.975 -24.890 72.589 1.00 60.16 103 GLY A N 1
ATOM 754 C CA . GLY A 1 103 ? 19.210 -24.192 72.917 1.00 60.16 103 GLY A CA 1
ATOM 755 C C . GLY A 1 103 ? 20.151 -25.047 73.760 1.00 60.16 103 GLY A C 1
ATOM 756 O O . GLY A 1 103 ? 21.367 -24.906 73.651 1.00 60.16 103 GLY A O 1
ATOM 757 N N . ALA A 1 104 ? 19.618 -25.978 74.559 1.00 62.00 104 ALA A N 1
ATOM 758 C CA . ALA A 1 104 ? 20.424 -26.874 75.394 1.00 62.00 104 ALA A CA 1
ATOM 759 C C . ALA A 1 104 ? 21.199 -27.913 74.555 1.00 62.00 104 ALA A C 1
ATOM 761 O O . ALA A 1 104 ? 22.354 -28.235 74.824 1.00 62.00 104 ALA A O 1
ATOM 762 N N . ASP A 1 105 ? 20.565 -28.412 73.508 1.00 63.94 105 ASP A N 1
ATOM 763 C CA . ASP A 1 105 ? 21.061 -29.327 72.482 1.00 63.94 105 ASP A CA 1
ATOM 764 C C . ASP A 1 105 ? 22.009 -28.629 71.504 1.00 63.94 105 ASP A C 1
ATOM 766 O O . ASP A 1 105 ? 23.030 -29.213 71.134 1.00 63.94 105 ASP A O 1
ATOM 770 N N . TYR A 1 106 ? 21.756 -27.361 71.167 1.00 62.09 106 TYR A N 1
ATOM 771 C CA . TYR A 1 106 ? 22.698 -26.564 70.382 1.00 62.09 106 TYR A CA 1
ATOM 772 C C . TYR A 1 106 ? 24.019 -26.307 71.126 1.00 62.09 106 TYR A C 1
ATOM 774 O O . TYR A 1 106 ? 25.095 -26.470 70.544 1.00 62.09 106 TYR A O 1
ATOM 782 N N . GLU A 1 107 ? 23.970 -25.962 72.417 1.00 73.06 107 GLU A N 1
ATOM 783 C CA . GLU A 1 107 ? 25.188 -25.770 73.218 1.00 73.06 107 GLU A CA 1
ATOM 784 C C . GLU A 1 107 ? 25.935 -27.089 73.465 1.00 73.06 107 GLU A C 1
ATOM 786 O O . GLU A 1 107 ? 27.161 -27.134 73.347 1.00 73.06 107 GLU A O 1
ATOM 791 N N . ARG A 1 108 ? 25.213 -28.197 73.674 1.00 70.50 108 ARG A N 1
ATOM 792 C CA . ARG A 1 108 ? 25.827 -29.528 73.785 1.00 70.50 108 ARG A CA 1
ATOM 793 C C . ARG A 1 108 ? 26.582 -29.932 72.512 1.00 70.50 108 ARG A C 1
ATOM 795 O O . ARG A 1 108 ? 27.716 -30.399 72.601 1.00 70.50 108 ARG A O 1
ATOM 802 N N . LEU A 1 109 ? 25.990 -29.719 71.333 1.00 68.56 109 LEU A N 1
ATOM 803 C CA . LEU A 1 109 ? 26.638 -30.004 70.045 1.00 68.56 109 LEU A CA 1
ATOM 804 C C . LEU A 1 109 ? 27.891 -29.146 69.823 1.00 68.56 109 LEU A C 1
ATOM 806 O O . LEU A 1 109 ? 28.900 -29.633 69.310 1.00 68.56 109 LEU A O 1
ATOM 810 N N . LYS A 1 110 ? 27.860 -27.871 70.228 1.00 70.88 110 LYS A N 1
ATOM 811 C CA . LYS A 1 110 ? 29.037 -26.992 70.154 1.00 70.88 110 LYS A CA 1
ATOM 812 C C . LYS A 1 110 ? 30.185 -27.482 71.030 1.00 70.88 110 LYS A C 1
ATOM 814 O O . LYS A 1 110 ? 31.336 -27.437 70.587 1.00 70.88 110 LYS A O 1
ATOM 819 N N . GLU A 1 111 ? 29.897 -27.913 72.257 1.00 72.25 111 GLU A N 1
ATOM 820 C CA . GLU A 1 111 ? 30.917 -28.451 73.163 1.00 72.25 111 GLU A CA 1
ATOM 821 C C . GLU A 1 111 ? 31.525 -29.744 72.618 1.00 72.25 111 GLU A C 1
ATOM 823 O O . GLU A 1 111 ? 32.748 -29.897 72.625 1.00 72.25 111 GLU A O 1
ATOM 828 N N . GLU A 1 112 ? 30.698 -30.626 72.058 1.00 68.94 112 GLU A N 1
ATOM 829 C CA . GLU A 1 112 ? 31.138 -31.894 71.476 1.00 68.94 112 GLU A CA 1
ATOM 830 C C . GLU A 1 112 ? 32.067 -31.683 70.267 1.00 68.94 112 GLU A C 1
ATOM 832 O O . GLU A 1 112 ? 33.148 -32.274 70.201 1.00 68.94 112 GLU A O 1
ATOM 837 N N . ILE A 1 113 ? 31.727 -30.754 69.365 1.00 68.94 113 ILE A N 1
ATOM 838 C CA . ILE A 1 113 ? 32.583 -30.378 68.224 1.00 68.94 113 ILE A CA 1
ATOM 839 C C . ILE A 1 113 ? 33.902 -29.757 68.703 1.00 68.94 113 ILE A C 1
ATOM 841 O O . ILE A 1 113 ? 34.972 -30.060 68.166 1.00 68.94 113 ILE A O 1
ATOM 845 N N . ARG A 1 114 ? 33.858 -28.897 69.728 1.00 71.50 114 ARG A N 1
ATOM 846 C CA . ARG A 1 114 ? 35.067 -28.289 70.301 1.00 71.50 114 ARG A CA 1
ATOM 847 C C . ARG A 1 114 ? 35.984 -29.348 70.909 1.00 71.50 114 ARG A C 1
ATOM 849 O O . ARG A 1 114 ? 37.191 -29.283 70.681 1.00 71.50 114 ARG A O 1
ATOM 856 N N . ALA A 1 115 ? 35.439 -30.316 71.641 1.00 70.06 115 ALA A N 1
ATOM 857 C CA . ALA A 1 115 ? 36.205 -31.417 72.220 1.00 70.06 115 ALA A CA 1
ATOM 858 C C . ALA A 1 115 ? 36.845 -32.303 71.135 1.00 70.06 115 ALA A C 1
ATOM 860 O O . ALA A 1 115 ? 38.020 -32.659 71.247 1.00 70.06 115 ALA A O 1
ATOM 861 N N . HIS A 1 116 ? 36.112 -32.585 70.052 1.00 64.94 116 HIS A N 1
ATOM 862 C CA . HIS A 1 116 ? 36.620 -33.372 68.924 1.00 64.94 116 HIS A CA 1
ATOM 863 C C . HIS A 1 116 ? 37.796 -32.680 68.219 1.00 64.94 116 HIS A C 1
ATOM 865 O O . HIS A 1 116 ? 38.813 -33.307 67.937 1.00 64.94 116 HIS A O 1
ATOM 871 N N . ASN A 1 117 ? 37.696 -31.365 68.006 1.00 65.38 117 ASN A N 1
ATOM 872 C CA . ASN A 1 117 ? 38.728 -30.581 67.320 1.00 65.38 117 ASN A CA 1
ATOM 873 C C . ASN A 1 117 ? 39.925 -30.214 68.211 1.00 65.38 117 ASN A C 1
ATOM 875 O O . ASN A 1 117 ? 40.979 -29.847 67.697 1.00 65.38 117 ASN A O 1
ATOM 879 N N . SER A 1 118 ? 39.769 -30.283 69.536 1.00 66.62 118 SER A N 1
ATOM 880 C CA . SER A 1 118 ? 40.844 -29.994 70.498 1.00 66.62 118 SER A CA 1
ATOM 881 C C . SER A 1 118 ? 41.692 -31.224 70.831 1.00 66.62 118 SER A C 1
ATOM 883 O O . SER A 1 118 ? 42.665 -31.103 71.575 1.00 66.62 118 SER A O 1
ATOM 885 N N . SER A 1 119 ? 41.342 -32.405 70.308 1.00 55.59 119 SER A N 1
ATOM 886 C CA . SER A 1 119 ? 42.171 -33.595 70.489 1.00 55.59 119 SER A CA 1
ATOM 887 C C . SER A 1 119 ? 43.413 -33.504 69.598 1.00 55.59 119 SER A C 1
ATOM 889 O O . SER A 1 119 ? 43.276 -33.384 68.378 1.00 55.59 119 SER A O 1
ATOM 891 N N . PRO A 1 120 ? 44.633 -33.554 70.163 1.00 57.25 120 PRO A N 1
ATOM 892 C CA . PRO A 1 120 ? 45.841 -33.618 69.356 1.00 57.25 120 PRO A CA 1
ATOM 893 C C . PRO A 1 120 ? 45.821 -34.903 68.511 1.00 57.25 120 PRO A C 1
ATOM 895 O O . PRO A 1 120 ? 45.346 -35.937 68.993 1.00 57.25 120 PRO A O 1
ATOM 898 N N . PRO A 1 121 ? 46.310 -34.864 67.255 1.00 53.97 121 PRO A N 1
ATOM 899 C CA . PRO A 1 121 ? 46.330 -36.043 66.398 1.00 53.97 121 PRO A CA 1
ATOM 900 C C . PRO A 1 121 ? 47.085 -37.187 67.092 1.00 53.97 121 PRO A C 1
ATOM 902 O O . PRO A 1 121 ? 48.044 -36.922 67.827 1.00 53.97 121 PRO A O 1
ATOM 905 N N . PRO A 1 122 ? 46.662 -38.450 66.890 1.00 49.16 122 PRO A N 1
ATOM 906 C CA . PRO A 1 122 ? 47.282 -39.582 67.560 1.00 49.16 122 PRO A CA 1
ATOM 907 C C . PRO A 1 122 ? 48.788 -39.596 67.261 1.00 49.16 122 PRO A C 1
ATOM 909 O O . PRO A 1 122 ? 49.186 -39.331 66.122 1.00 49.16 122 PRO A O 1
ATOM 912 N N . PRO A 1 123 ? 49.648 -39.884 68.254 1.00 44.69 123 PRO A N 1
ATOM 913 C CA . PRO A 1 123 ? 51.079 -39.968 68.013 1.00 44.69 123 PRO A CA 1
ATOM 914 C C . PRO A 1 123 ? 51.347 -41.065 66.973 1.00 44.69 123 PRO A C 1
ATOM 916 O O . PRO A 1 123 ? 50.966 -42.220 67.168 1.00 44.69 123 PRO A O 1
ATOM 919 N N . ASN A 1 124 ? 51.980 -40.700 65.852 1.00 40.75 124 ASN A N 1
ATOM 920 C CA . ASN A 1 124 ? 52.394 -41.650 64.819 1.00 40.75 124 ASN A CA 1
ATOM 921 C C . ASN A 1 124 ? 53.415 -42.627 65.420 1.00 40.75 124 ASN A C 1
ATOM 923 O O . ASN A 1 124 ? 54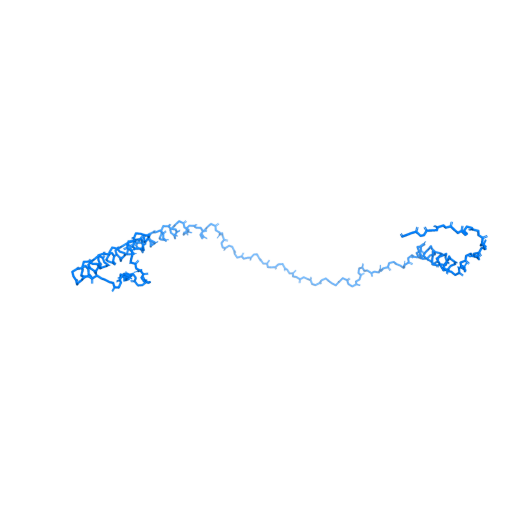.601 -42.309 65.530 1.00 40.75 124 ASN A O 1
ATOM 927 N N . ASN A 1 125 ? 52.960 -43.821 65.800 1.00 42.59 125 ASN A N 1
ATOM 928 C CA . ASN A 1 125 ? 53.837 -44.925 66.167 1.00 42.59 125 ASN A CA 1
ATOM 929 C C . ASN A 1 125 ? 54.571 -45.416 64.912 1.00 42.59 125 ASN A C 1
ATOM 931 O O . ASN A 1 125 ? 54.027 -46.155 64.099 1.00 42.59 125 ASN A O 1
ATOM 935 N N . ALA A 1 126 ? 55.783 -44.880 64.773 1.00 39.31 126 ALA A N 1
ATOM 936 C CA . ALA A 1 126 ? 56.997 -45.410 64.166 1.00 39.31 126 ALA A CA 1
ATOM 937 C C . ALA A 1 126 ? 56.878 -46.523 63.110 1.00 39.31 126 ALA A C 1
ATOM 939 O O . ALA A 1 126 ? 56.449 -47.634 63.389 1.00 39.31 126 ALA A O 1
ATOM 940 N N . GLY A 1 127 ? 57.483 -46.238 61.954 1.00 52.41 127 GLY A N 1
ATOM 941 C CA . GLY A 1 127 ? 58.456 -47.138 61.343 1.00 52.41 127 GLY A CA 1
ATOM 942 C C . GLY A 1 127 ? 58.001 -48.568 61.093 1.00 52.41 127 GLY A C 1
ATOM 943 O O . GLY A 1 127 ? 58.416 -49.463 61.808 1.00 52.41 127 GLY A O 1
ATOM 944 N N . ASP A 1 128 ? 57.297 -48.795 59.991 1.00 47.53 128 ASP A N 1
ATOM 945 C CA . ASP A 1 128 ? 57.538 -49.995 59.199 1.00 47.53 128 ASP A CA 1
ATOM 946 C C . ASP A 1 128 ? 57.032 -49.804 57.769 1.00 47.53 128 ASP A C 1
ATOM 948 O O . ASP A 1 128 ? 56.036 -49.127 57.538 1.00 47.53 128 ASP A O 1
ATOM 952 N N . LEU A 1 129 ? 57.744 -50.410 56.816 1.00 44.56 129 LEU A N 1
ATOM 953 C CA . LEU A 1 129 ? 57.532 -50.371 55.354 1.00 44.56 129 LEU A CA 1
ATOM 954 C C . LEU A 1 129 ? 58.232 -49.234 54.591 1.00 44.56 129 LEU A C 1
ATOM 956 O O . LEU A 1 129 ? 57.709 -48.555 53.710 1.00 44.56 129 LEU A O 1
ATOM 960 N N . ARG A 1 130 ? 59.535 -49.171 54.868 1.00 42.41 130 ARG A N 1
ATOM 961 C CA . ARG A 1 130 ? 60.612 -49.154 53.866 1.00 42.41 130 ARG A CA 1
ATOM 962 C C . ARG A 1 130 ? 60.224 -49.819 52.524 1.00 42.41 130 ARG A C 1
ATOM 964 O O . ARG A 1 130 ? 59.731 -50.942 52.512 1.00 42.41 130 ARG A O 1
ATOM 971 N N . MET A 1 131 ? 60.698 -49.205 51.435 1.00 40.31 131 MET A N 1
ATOM 972 C CA . MET A 1 131 ? 60.961 -49.789 50.106 1.00 40.31 131 MET A CA 1
ATOM 973 C C . MET A 1 131 ? 59.739 -50.111 49.223 1.00 40.31 131 MET A C 1
ATOM 975 O O . MET A 1 131 ? 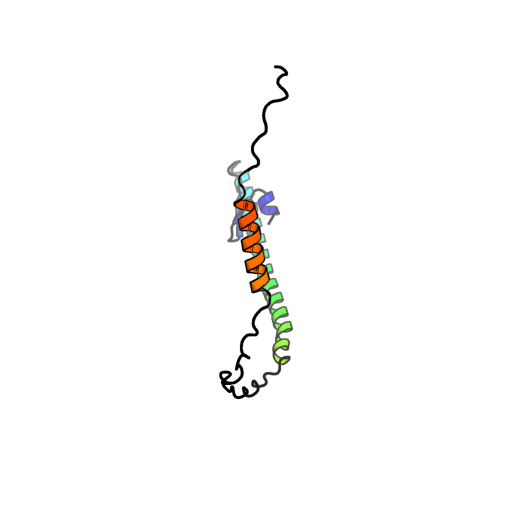59.021 -51.074 49.468 1.00 40.31 131 MET A O 1
ATOM 979 N N . ARG A 1 132 ? 59.646 -49.462 48.052 1.00 46.19 132 ARG A N 1
ATOM 980 C CA . ARG A 1 132 ? 60.151 -50.037 46.784 1.00 46.19 132 ARG A CA 1
ATOM 981 C C . ARG A 1 132 ? 59.915 -49.108 45.567 1.00 46.19 132 ARG A C 1
ATOM 983 O O . ARG A 1 132 ? 58.778 -48.847 45.210 1.00 46.19 132 ARG A O 1
ATOM 990 N N . TYR A 1 133 ? 61.041 -48.696 44.965 1.00 38.72 133 TYR A N 1
ATOM 991 C CA . TYR A 1 133 ? 61.376 -48.488 43.534 1.00 38.72 133 TYR A CA 1
ATOM 992 C C . TYR A 1 133 ? 60.427 -47.669 42.630 1.00 38.72 133 TYR A C 1
ATOM 994 O O . TYR A 1 133 ? 59.281 -48.027 42.414 1.00 38.72 133 TYR A O 1
ATOM 1002 N N . HIS A 1 134 ? 60.884 -46.519 42.112 1.00 42.09 134 HIS A N 1
ATOM 1003 C CA . HIS A 1 134 ? 61.599 -46.370 40.823 1.00 42.09 134 HIS A CA 1
ATOM 1004 C C . HIS A 1 134 ? 60.823 -46.908 39.607 1.00 42.09 134 HIS A C 1
ATOM 1006 O O . HIS A 1 134 ? 60.878 -48.103 39.331 1.00 42.09 134 HIS A O 1
ATOM 1012 N N . ARG A 1 135 ? 60.252 -46.015 38.796 1.00 44.41 135 ARG A N 1
ATOM 1013 C CA . ARG A 1 135 ? 60.820 -45.543 37.519 1.00 44.41 135 ARG A CA 1
ATOM 1014 C C . ARG A 1 135 ? 59.942 -44.425 36.963 1.00 44.41 135 ARG A C 1
ATOM 1016 O O . ARG A 1 135 ? 58.708 -44.558 37.070 1.00 44.41 135 ARG A O 1
#

Radius of gyration: 46.44 Å; chains: 1; bounding box: 86×58×105 Å

Foldseek 3Di:
DCVLVVVQWDADPLLQIHHNDPDDDPVVVVVVVVVRVVSSVVSVVVVVVVVVVVVVVVVVVCVVCVVVVVVDDPDPPPPDPDDDDDDPVPVDPDPDDDPDPVVVVVVVVVVVVVVVVPDDPPPPPDDDDDDDDDD

Sequence (135 aa):
MQDANAAGFDVDEDGSVFDRSSGGSAAQRAARRAQAEALSADIRQRAVQLVSLDQQVAGKVAAAVAGIRDTFPQSPPPPRPPIHGVDNHTFKEDPAPRPDPAGADYERLKEEIRAHNSSPPPPNNAGDLRMRYHR

Secondary structure (DSSP, 8-state):
-HHHHHTTEEE-TTS-EEE----S-HHHHHHHHHHHHHHHHHHHHHHHHHHHHHHHHHHHHHHHHHTTGGGS--PPPPPPPPP-----TTS--PPPPPPPSSHHHHHHHHHHHHHHHTSPPPP------------